Protein AF-A0A7S0ZY31-F1 (afdb_monomer_lite)

pLDDT: mean 74.23, std 18.06, range [32.84, 93.12]

Radius of gyration: 27.96 Å; chains: 1; bounding box: 76×37×72 Å

Structure (mmCIF, N/CA/C/O backbone):
data_AF-A0A7S0ZY31-F1
#
_entry.id   AF-A0A7S0ZY31-F1
#
loop_
_atom_site.group_PDB
_atom_site.id
_atom_site.type_symbol
_atom_site.label_atom_id
_atom_site.label_alt_id
_atom_site.label_comp_id
_atom_site.label_asym_id
_atom_site.label_entity_id
_atom_site.label_seq_id
_atom_site.pdbx_PDB_ins_code
_atom_site.Cartn_x
_atom_site.Cartn_y
_atom_site.Cartn_z
_atom_site.occupancy
_atom_site.B_iso_or_equiv
_atom_site.auth_seq_id
_atom_site.auth_comp_id
_atom_site.auth_asym_id
_atom_site.auth_atom_id
_atom_site.pdbx_PDB_model_num
ATOM 1 N N . MET A 1 1 ? 56.565 16.438 -8.843 1.00 42.28 1 MET A N 1
ATOM 2 C CA . MET A 1 1 ? 55.202 17.010 -8.736 1.00 42.28 1 MET A CA 1
ATOM 3 C C . MET A 1 1 ? 54.345 16.048 -7.924 1.00 42.28 1 MET A C 1
ATOM 5 O O . MET A 1 1 ? 54.234 14.890 -8.297 1.00 42.28 1 MET A O 1
ATOM 9 N N . LYS A 1 2 ? 53.868 16.472 -6.747 1.00 39.53 2 LYS A N 1
ATOM 10 C CA . LYS A 1 2 ? 53.178 15.605 -5.777 1.00 39.53 2 LYS A CA 1
ATOM 11 C C . LYS A 1 2 ? 51.719 15.404 -6.211 1.00 39.53 2 LYS A C 1
ATOM 13 O O . LYS A 1 2 ? 50.912 16.313 -6.067 1.00 39.53 2 LYS A O 1
ATOM 18 N N . SER A 1 3 ? 51.405 14.221 -6.737 1.00 39.91 3 SER A N 1
ATOM 19 C CA . SER A 1 3 ? 50.040 13.757 -7.015 1.00 39.91 3 SER A CA 1
ATOM 20 C C . SER A 1 3 ? 49.286 13.584 -5.693 1.00 39.91 3 SER A C 1
ATOM 22 O O . SER A 1 3 ? 49.418 12.561 -5.019 1.00 39.91 3 SER A O 1
ATOM 24 N N . GLN A 1 4 ? 48.534 14.606 -5.285 1.00 46.78 4 GLN A N 1
ATOM 25 C CA . GLN A 1 4 ? 47.617 14.502 -4.157 1.00 46.78 4 GLN A CA 1
ATOM 26 C C . GLN A 1 4 ? 46.425 13.616 -4.535 1.00 46.78 4 GLN A C 1
ATOM 28 O O . GLN A 1 4 ? 45.821 13.731 -5.597 1.00 46.78 4 GLN A O 1
ATOM 33 N N . ASN A 1 5 ? 46.146 12.688 -3.632 1.00 54.34 5 ASN A N 1
ATOM 34 C CA . ASN A 1 5 ? 45.289 11.525 -3.772 1.00 54.34 5 ASN A CA 1
ATOM 35 C C . ASN A 1 5 ? 43.803 11.927 -3.915 1.00 54.34 5 ASN A C 1
ATOM 37 O O . ASN A 1 5 ? 43.104 12.117 -2.917 1.00 54.34 5 ASN A O 1
ATOM 41 N N . ALA A 1 6 ? 43.311 12.065 -5.152 1.00 55.16 6 ALA A N 1
ATOM 42 C CA . ALA A 1 6 ? 41.926 12.455 -5.460 1.00 55.16 6 ALA A CA 1
ATOM 43 C C . ALA A 1 6 ? 40.870 11.494 -4.866 1.00 55.16 6 ALA A C 1
ATOM 45 O O . ALA A 1 6 ? 39.753 11.907 -4.551 1.00 55.16 6 ALA A O 1
ATOM 46 N N . ASN A 1 7 ? 41.247 10.235 -4.616 1.00 56.28 7 ASN A N 1
ATOM 47 C CA . ASN A 1 7 ? 40.384 9.234 -3.983 1.00 56.28 7 ASN A CA 1
ATOM 48 C C . ASN A 1 7 ? 40.091 9.525 -2.500 1.00 56.28 7 ASN A C 1
ATOM 50 O O . ASN A 1 7 ? 38.996 9.236 -2.017 1.00 56.28 7 ASN A O 1
ATOM 54 N N . ALA A 1 8 ? 41.017 10.164 -1.778 1.00 55.22 8 ALA A N 1
ATOM 55 C CA . ALA A 1 8 ? 40.817 10.494 -0.365 1.00 55.22 8 ALA A CA 1
ATOM 56 C C . ALA A 1 8 ? 39.790 11.628 -0.173 1.00 55.22 8 ALA A C 1
ATOM 58 O O . ALA A 1 8 ? 39.036 11.644 0.802 1.00 55.22 8 ALA A O 1
ATOM 59 N N . ALA A 1 9 ? 39.723 12.565 -1.125 1.00 57.66 9 ALA A N 1
ATOM 60 C CA . ALA A 1 9 ? 38.765 13.669 -1.099 1.00 57.66 9 ALA A CA 1
ATOM 61 C C . ALA A 1 9 ? 37.326 13.203 -1.394 1.00 57.66 9 ALA A C 1
ATOM 63 O O . ALA A 1 9 ? 36.379 13.717 -0.795 1.00 57.66 9 ALA A O 1
ATOM 64 N N . LEU A 1 10 ? 37.162 12.201 -2.265 1.00 55.44 10 LEU A N 1
ATOM 65 C CA . LEU A 1 10 ? 35.866 11.590 -2.583 1.00 55.44 10 LEU A CA 1
ATOM 66 C C . LEU A 1 10 ? 35.319 10.753 -1.422 1.00 55.44 10 LEU A C 1
ATOM 68 O O . LEU A 1 10 ? 34.150 10.904 -1.067 1.00 55.44 10 LEU A O 1
ATOM 72 N N . GLN A 1 11 ? 36.163 9.962 -0.751 1.00 57.72 11 GLN A N 1
ATOM 73 C CA . GLN A 1 11 ? 35.743 9.197 0.431 1.00 57.72 11 GLN A CA 1
ATOM 74 C C . GLN A 1 11 ? 35.251 10.098 1.572 1.00 57.72 11 GLN A C 1
ATOM 76 O O . GLN A 1 11 ? 34.274 9.773 2.246 1.00 57.72 11 GLN A O 1
ATOM 81 N N . LYS A 1 12 ? 35.858 11.277 1.750 1.00 59.75 12 LYS A N 1
ATOM 82 C CA . LYS A 1 12 ? 35.431 12.254 2.763 1.00 59.75 12 LYS A CA 1
ATOM 83 C C . LYS A 1 12 ? 34.088 12.918 2.429 1.00 59.75 12 LYS A C 1
ATOM 85 O O . LYS A 1 12 ? 33.3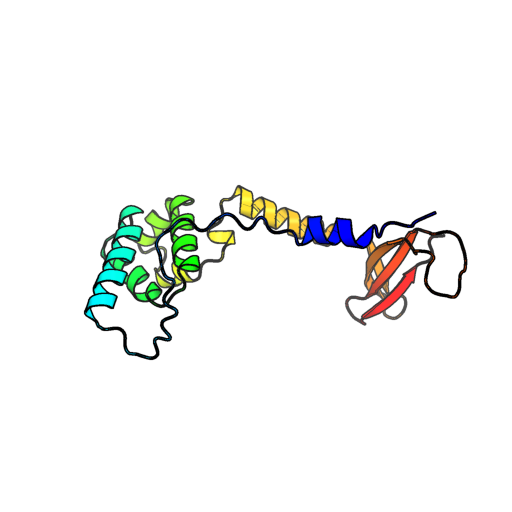92 13.336 3.345 1.00 59.75 12 LYS A O 1
ATOM 90 N N . LYS A 1 13 ? 33.705 13.000 1.150 1.00 60.69 13 LYS A N 1
ATOM 91 C CA . LYS A 1 13 ? 32.394 13.523 0.721 1.00 60.69 13 LYS A CA 1
ATOM 92 C C . LYS A 1 13 ? 31.291 12.462 0.754 1.00 60.69 13 LYS A C 1
ATOM 94 O O . LYS A 1 13 ? 30.161 12.798 1.082 1.00 60.69 13 LYS A O 1
ATOM 99 N N . LEU A 1 14 ? 31.625 11.205 0.455 1.00 56.66 14 LEU A N 1
ATOM 100 C CA . LEU A 1 14 ? 30.671 10.089 0.434 1.00 56.66 14 LEU A CA 1
ATOM 101 C C . LEU A 1 14 ? 30.408 9.498 1.830 1.00 56.66 14 LEU A C 1
ATOM 103 O O . LEU A 1 14 ? 29.286 9.100 2.120 1.00 56.66 14 LEU A O 1
ATOM 107 N N . PHE A 1 15 ? 31.415 9.483 2.713 1.00 60.78 15 PHE A N 1
ATOM 108 C CA . PHE A 1 15 ? 31.335 8.845 4.038 1.00 60.78 15 PHE A CA 1
ATOM 109 C C . PHE A 1 15 ? 31.640 9.789 5.210 1.00 60.78 15 PHE A C 1
ATOM 111 O O . PHE A 1 15 ? 31.584 9.379 6.372 1.00 60.78 15 PHE A O 1
ATOM 118 N N . GLY A 1 16 ? 31.947 11.063 4.943 1.00 47.91 16 GLY A N 1
ATOM 119 C CA . GLY A 1 16 ? 32.186 12.088 5.963 1.00 47.91 16 GLY A CA 1
ATOM 120 C C . GLY A 1 16 ? 30.896 12.547 6.626 1.00 47.91 16 GLY A C 1
ATOM 121 O O . GLY A 1 16 ? 30.447 13.677 6.453 1.00 47.91 16 GLY A O 1
ATOM 122 N N . ARG A 1 17 ? 30.292 11.652 7.402 1.00 45.69 17 ARG A N 1
ATOM 123 C CA . ARG A 1 17 ? 29.144 11.927 8.258 1.00 45.69 17 ARG A CA 1
ATOM 124 C C . ARG A 1 17 ? 29.522 13.055 9.229 1.00 45.69 17 ARG A C 1
ATOM 126 O O . ARG A 1 17 ? 30.451 12.903 10.025 1.00 45.69 17 ARG A O 1
ATOM 133 N N . LYS A 1 18 ? 28.795 14.180 9.183 1.00 47.97 18 LYS A N 1
ATOM 134 C CA . LYS A 1 18 ? 28.754 15.158 10.280 1.00 47.97 18 LYS A CA 1
ATOM 135 C C . LYS A 1 18 ? 28.344 14.396 11.543 1.00 47.97 18 LYS A C 1
ATOM 137 O O . LYS A 1 18 ? 27.183 14.027 11.695 1.00 47.97 18 LYS A O 1
ATOM 142 N N . ARG A 1 19 ? 29.299 14.135 12.436 1.00 45.03 19 ARG A N 1
ATOM 143 C CA . ARG A 1 19 ? 29.005 13.822 13.835 1.00 45.03 19 ARG A CA 1
ATOM 144 C C . ARG A 1 19 ? 28.505 15.122 14.456 1.00 45.03 19 ARG A C 1
ATOM 146 O O . ARG A 1 19 ? 29.305 15.978 14.816 1.00 45.03 19 ARG A O 1
ATOM 153 N N . GLY A 1 20 ? 27.185 15.303 14.453 1.00 36.09 20 GLY A N 1
ATOM 154 C CA . GLY A 1 20 ? 26.539 16.277 15.325 1.00 36.09 20 GLY A CA 1
ATOM 155 C C . GLY A 1 20 ? 26.897 15.943 16.771 1.00 36.09 20 GLY A C 1
ATOM 156 O O . GLY A 1 20 ? 26.979 14.766 17.128 1.00 36.09 20 GLY A O 1
ATOM 157 N N . ALA A 1 21 ? 27.200 16.977 17.548 1.00 36.22 21 ALA A N 1
ATOM 158 C CA . ALA A 1 21 ? 27.520 16.889 18.963 1.00 36.22 21 ALA A CA 1
ATOM 159 C C . ALA A 1 21 ? 26.418 16.142 19.747 1.00 36.22 21 ALA A C 1
ATOM 161 O O . ALA A 1 21 ? 25.257 16.167 19.331 1.00 36.22 21 ALA A O 1
ATOM 162 N N . PRO A 1 22 ? 26.765 15.465 20.856 1.00 37.69 22 PRO A N 1
ATOM 163 C CA . PRO A 1 22 ? 25.787 14.796 21.695 1.00 37.69 22 PRO A CA 1
ATOM 164 C C . PRO A 1 22 ? 25.000 15.857 22.463 1.00 37.69 22 PRO A C 1
ATOM 166 O O . PRO A 1 22 ? 25.545 16.503 23.354 1.00 37.69 22 PRO A O 1
ATOM 169 N N . ASP A 1 23 ? 23.726 16.029 22.121 1.00 35.78 23 ASP A N 1
ATOM 170 C CA . ASP A 1 23 ? 22.792 16.660 23.043 1.00 35.78 23 ASP A CA 1
ATOM 171 C C . ASP A 1 23 ? 22.452 15.653 24.143 1.00 35.78 23 ASP A C 1
ATOM 173 O O . ASP A 1 23 ? 22.196 14.467 23.900 1.00 35.78 23 ASP A O 1
ATOM 177 N N . ALA A 1 24 ? 22.558 16.128 25.375 1.00 47.34 24 ALA A N 1
ATOM 178 C CA . ALA A 1 24 ? 22.425 15.346 26.583 1.00 47.34 24 ALA A CA 1
ATOM 179 C C . ALA A 1 24 ? 21.009 14.762 26.725 1.00 47.34 24 ALA A C 1
ATOM 181 O O . ALA A 1 24 ? 20.010 15.450 26.544 1.00 47.34 24 ALA A O 1
ATOM 182 N N . GLY A 1 25 ? 20.935 13.495 27.145 1.00 43.31 25 GLY A N 1
ATOM 183 C CA . GLY A 1 25 ? 19.725 12.929 27.743 1.00 43.31 25 GLY A CA 1
ATOM 184 C C . GLY A 1 25 ? 18.883 12.038 26.833 1.00 43.31 25 GLY A C 1
ATOM 185 O O . GLY A 1 25 ? 17.784 12.409 26.438 1.00 43.31 25 GLY A O 1
ATOM 186 N N . LYS A 1 26 ? 19.360 10.813 26.586 1.00 40.22 26 LYS A N 1
ATOM 187 C CA . LYS A 1 26 ? 18.569 9.5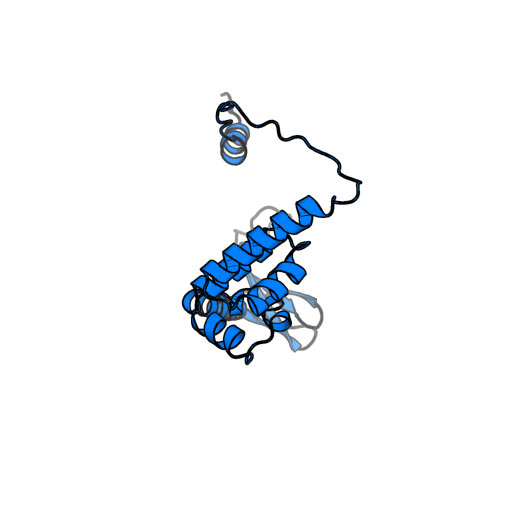67 26.676 1.00 40.22 26 LYS A CA 1
ATOM 188 C C . LYS A 1 26 ? 19.485 8.389 26.369 1.00 40.22 26 LYS A C 1
ATOM 190 O O . LYS A 1 26 ? 19.833 8.114 25.224 1.00 40.22 26 LYS A O 1
ATOM 195 N N . THR A 1 27 ? 19.907 7.707 27.424 1.00 39.81 27 THR A N 1
ATOM 196 C CA . THR A 1 27 ? 20.570 6.412 27.340 1.00 39.81 27 THR A CA 1
ATOM 197 C C . THR A 1 27 ? 19.642 5.438 26.617 1.00 39.81 27 THR A C 1
ATOM 199 O O . THR A 1 27 ? 18.599 5.041 27.132 1.00 39.81 27 THR A O 1
ATOM 202 N N . ALA A 1 28 ? 20.017 5.052 25.397 1.00 42.44 28 ALA A N 1
ATOM 203 C CA . ALA A 1 28 ? 19.459 3.883 24.739 1.00 42.44 28 ALA A CA 1
ATOM 204 C C . ALA A 1 28 ? 19.908 2.657 25.540 1.00 42.44 28 ALA A C 1
ATOM 206 O O . ALA A 1 28 ? 20.983 2.098 25.322 1.00 42.44 28 ALA A O 1
ATOM 207 N N . LYS A 1 29 ? 19.102 2.283 26.534 1.00 42.25 29 LYS A N 1
ATOM 208 C CA . LYS A 1 29 ? 19.223 1.006 27.221 1.00 42.25 29 LYS A CA 1
ATOM 209 C C . LYS A 1 29 ? 18.826 -0.052 26.194 1.00 42.25 29 LYS A C 1
ATOM 211 O O . LYS A 1 29 ? 17.648 -0.242 25.908 1.00 42.25 29 LYS A O 1
ATOM 216 N N . VAL A 1 30 ? 19.826 -0.689 25.588 1.00 44.44 30 VAL A N 1
ATOM 217 C CA . VAL A 1 30 ? 19.649 -1.969 24.899 1.00 44.44 30 VAL A CA 1
ATOM 218 C C . VAL A 1 30 ? 19.259 -2.968 25.983 1.00 44.44 30 VAL A C 1
ATOM 220 O O . VAL A 1 30 ? 20.107 -3.607 26.600 1.00 44.44 30 VAL A O 1
ATOM 223 N N . CYS A 1 31 ? 17.967 -3.036 26.286 1.00 32.84 31 CYS A N 1
ATOM 224 C CA . CYS A 1 31 ? 17.414 -4.145 27.032 1.00 32.84 31 CYS A CA 1
ATOM 225 C C . CYS A 1 31 ? 17.197 -5.264 26.018 1.00 32.84 31 CYS A C 1
ATOM 227 O O . CYS A 1 31 ? 16.260 -5.216 25.224 1.00 32.84 31 CYS A O 1
ATOM 229 N N . LYS A 1 32 ? 18.072 -6.272 26.047 1.00 42.97 32 LYS A N 1
ATOM 230 C CA . LYS A 1 32 ? 17.639 -7.624 25.698 1.00 42.97 32 LYS A CA 1
ATOM 231 C C . LYS A 1 32 ? 16.483 -7.946 26.646 1.00 42.97 32 LYS A C 1
ATOM 233 O O . LYS A 1 32 ? 16.715 -8.108 27.839 1.00 42.97 32 LYS A O 1
ATOM 238 N N . MET A 1 33 ? 15.258 -7.916 26.139 1.00 42.31 33 MET A N 1
ATOM 239 C CA . MET A 1 33 ? 14.078 -8.399 26.848 1.00 42.31 33 MET A CA 1
ATOM 240 C C . MET A 1 33 ? 13.731 -9.753 26.242 1.00 42.31 33 MET A C 1
ATOM 242 O O . MET A 1 33 ? 12.873 -9.850 25.374 1.00 42.31 33 MET A O 1
ATOM 246 N N . ASP A 1 34 ? 14.444 -10.786 26.686 1.00 59.72 34 ASP A N 1
ATOM 247 C CA . ASP A 1 34 ? 13.800 -12.080 26.871 1.00 59.72 34 ASP A CA 1
ATOM 248 C C . ASP A 1 34 ? 13.051 -11.947 28.199 1.00 59.72 34 ASP A C 1
ATOM 250 O O . ASP A 1 34 ? 13.676 -11.821 29.253 1.00 59.72 34 ASP A O 1
ATOM 254 N N . GLY A 1 35 ? 11.725 -11.848 28.165 1.00 44.47 35 GLY A N 1
ATOM 255 C CA . GLY A 1 35 ? 10.960 -11.680 29.397 1.00 44.47 35 GLY A CA 1
ATOM 256 C C . GLY A 1 35 ? 9.549 -11.187 29.152 1.00 44.47 35 GLY A C 1
ATOM 257 O O . GLY A 1 35 ? 9.348 -10.067 28.694 1.00 44.47 35 GLY A O 1
ATOM 258 N N . SER A 1 36 ? 8.595 -12.055 29.469 1.00 53.31 36 SER A N 1
ATOM 259 C CA . SER A 1 36 ? 7.153 -11.842 29.511 1.00 53.31 36 SER A CA 1
ATOM 260 C C . SER A 1 36 ? 6.756 -10.384 29.764 1.00 53.31 36 SER A C 1
ATOM 262 O O . SER A 1 36 ? 7.034 -9.831 30.829 1.00 53.31 36 SER A O 1
ATOM 264 N N . ARG A 1 37 ? 6.082 -9.772 28.782 1.00 56.31 37 ARG A N 1
ATOM 265 C CA . ARG A 1 37 ? 5.423 -8.470 28.939 1.00 56.31 37 ARG A CA 1
ATOM 266 C C . ARG A 1 37 ? 4.420 -8.579 30.097 1.00 56.31 37 ARG A C 1
ATOM 268 O O . ARG A 1 37 ? 3.521 -9.413 30.056 1.00 56.31 37 ARG A O 1
ATOM 275 N N . SER A 1 38 ? 4.592 -7.776 31.146 1.00 57.47 38 SER A N 1
ATOM 276 C CA . SER A 1 38 ? 3.605 -7.649 32.224 1.00 57.47 38 SER A CA 1
ATOM 277 C C . SER A 1 38 ? 2.297 -7.093 31.653 1.00 57.47 38 SER A C 1
ATOM 279 O O . SER A 1 38 ? 2.345 -6.095 30.935 1.00 57.47 38 SER A O 1
ATOM 281 N N . GLY A 1 39 ? 1.155 -7.713 31.972 1.00 61.72 39 GLY A N 1
ATOM 282 C CA . GLY A 1 39 ? -0.157 -7.383 31.386 1.00 61.72 39 GLY A CA 1
ATOM 283 C C . GLY A 1 39 ? -0.534 -5.899 31.460 1.00 61.72 39 GLY A C 1
ATOM 284 O O . GLY A 1 39 ? -1.020 -5.347 30.486 1.00 61.72 39 GLY A O 1
ATOM 285 N N . GLU A 1 40 ? -0.158 -5.214 32.538 1.00 62.34 40 GLU A N 1
ATOM 286 C CA . GLU A 1 40 ? -0.436 -3.783 32.736 1.00 62.34 40 GLU A CA 1
ATOM 287 C C . GLU A 1 40 ? 0.221 -2.875 31.671 1.00 62.34 40 GLU A C 1
ATOM 289 O O . GLU A 1 40 ? -0.369 -1.896 31.229 1.00 62.34 40 GLU A O 1
ATOM 294 N N . LEU A 1 41 ? 1.410 -3.238 31.168 1.00 62.94 41 LEU A N 1
ATOM 295 C CA . LEU A 1 41 ? 2.079 -2.487 30.091 1.00 62.94 41 LEU A CA 1
ATOM 296 C C . LEU A 1 41 ? 1.462 -2.760 28.714 1.00 62.94 41 LEU A C 1
ATOM 298 O O . LEU A 1 41 ? 1.566 -1.930 27.811 1.00 62.94 41 LEU A O 1
ATOM 302 N N . VAL A 1 42 ? 0.863 -3.939 28.545 1.00 72.25 42 VAL A N 1
ATOM 303 C CA . VAL A 1 42 ? 0.159 -4.323 27.319 1.00 72.25 42 VAL A CA 1
ATOM 304 C C . VAL A 1 42 ? -1.162 -3.568 27.219 1.00 72.25 42 VAL A C 1
ATOM 306 O O . VAL A 1 42 ? -1.484 -3.052 26.148 1.00 72.25 42 VAL A O 1
ATOM 309 N N . ASP A 1 43 ? -1.871 -3.434 28.338 1.00 76.56 43 ASP A N 1
ATOM 310 C CA . ASP A 1 43 ? -3.134 -2.704 28.410 1.00 76.56 43 ASP A CA 1
ATOM 311 C C . ASP A 1 43 ? -2.944 -1.205 28.106 1.00 76.56 43 ASP A C 1
ATOM 313 O O . ASP A 1 43 ? -3.709 -0.636 27.323 1.00 76.56 43 ASP A O 1
ATOM 317 N N . ASP A 1 44 ? -1.870 -0.584 28.610 1.00 83.94 44 ASP A N 1
ATOM 318 C CA . ASP A 1 44 ? -1.524 0.820 28.323 1.00 83.94 44 ASP A CA 1
ATOM 319 C C . ASP A 1 44 ? -1.131 1.062 26.851 1.00 83.94 44 ASP A C 1
ATOM 321 O O . ASP A 1 44 ? -1.517 2.070 26.241 1.00 83.94 44 ASP A O 1
ATOM 325 N N . GLU A 1 45 ? -0.358 0.149 26.250 1.00 83.94 45 GLU A N 1
ATOM 326 C CA . GLU A 1 45 ? 0.046 0.242 24.838 1.00 83.94 45 GLU A CA 1
ATOM 327 C C . GLU A 1 45 ? -1.165 0.041 23.912 1.00 83.94 45 GLU A C 1
ATOM 329 O O . GLU A 1 45 ? -1.359 0.810 22.963 1.00 83.94 45 GLU A O 1
ATOM 334 N N . MET A 1 46 ? -2.033 -0.920 24.234 1.00 86.50 46 MET A N 1
ATOM 335 C CA . MET A 1 46 ? -3.284 -1.162 23.518 1.00 86.50 46 MET A CA 1
ATOM 336 C C . MET A 1 46 ? -4.240 0.035 23.620 1.00 86.50 46 MET A C 1
ATOM 338 O O . MET A 1 46 ? -4.783 0.467 22.601 1.00 86.50 46 MET A O 1
ATOM 342 N N . ALA A 1 47 ? -4.414 0.613 24.813 1.00 87.50 47 ALA A N 1
ATOM 343 C CA . ALA A 1 47 ? -5.248 1.798 25.017 1.00 87.50 47 ALA A CA 1
ATOM 344 C C . ALA A 1 47 ? -4.723 3.006 24.223 1.00 87.50 47 ALA A C 1
ATOM 346 O O . ALA A 1 47 ? -5.497 3.741 23.605 1.00 87.50 47 ALA A O 1
ATOM 347 N N . SER A 1 48 ? -3.399 3.170 24.171 1.00 88.94 48 SER A N 1
ATOM 348 C CA . SER A 1 48 ? -2.747 4.223 23.389 1.00 88.94 48 SER A CA 1
ATOM 349 C C . SER A 1 48 ? -2.973 4.050 21.883 1.00 88.94 48 SER A C 1
ATOM 351 O O . SER A 1 48 ? -3.278 5.022 21.191 1.00 88.94 48 SER A O 1
ATOM 353 N N . LEU A 1 49 ? -2.848 2.825 21.358 1.00 90.38 49 LEU A N 1
ATOM 354 C CA . LEU A 1 49 ? -3.125 2.526 19.947 1.00 90.38 49 LEU A CA 1
ATOM 355 C C . LEU A 1 49 ? -4.597 2.753 19.599 1.00 90.38 49 LEU A C 1
ATOM 357 O O . LEU A 1 49 ? -4.896 3.391 18.587 1.00 90.38 49 LEU A O 1
ATOM 361 N N . ARG A 1 50 ? -5.503 2.319 20.475 1.00 91.81 50 ARG A N 1
ATOM 362 C CA . ARG A 1 50 ? -6.942 2.522 20.316 1.00 91.81 50 ARG A CA 1
ATOM 363 C C . ARG A 1 50 ? -7.286 4.004 20.214 1.00 91.81 50 ARG A C 1
ATOM 365 O O . ARG A 1 50 ? -7.948 4.403 19.260 1.00 91.81 50 ARG A O 1
ATOM 372 N N . ALA A 1 51 ? -6.746 4.829 21.112 1.00 91.19 51 ALA A N 1
ATOM 373 C CA . ALA A 1 51 ? -6.952 6.275 21.088 1.00 91.19 51 ALA A CA 1
ATOM 374 C C . ALA A 1 51 ? -6.475 6.923 19.773 1.00 91.19 51 ALA A C 1
ATOM 376 O O . ALA A 1 51 ? -7.096 7.867 19.284 1.00 91.19 51 ALA A O 1
ATOM 377 N N . LEU A 1 52 ? -5.399 6.412 19.158 1.00 92.56 52 LEU A N 1
ATOM 378 C CA . LEU A 1 52 ? -4.926 6.909 17.860 1.00 92.56 52 LEU A CA 1
ATOM 379 C C . LEU A 1 52 ? -5.904 6.594 16.723 1.00 92.56 52 LEU A C 1
ATOM 381 O O . LEU A 1 52 ? -6.099 7.439 15.848 1.00 92.56 52 LEU A O 1
ATOM 385 N N . PHE A 1 53 ? -6.503 5.404 16.723 1.00 92.00 53 PHE A N 1
ATOM 386 C CA . PHE A 1 53 ? -7.492 4.997 15.724 1.00 92.00 53 PHE A CA 1
ATOM 387 C C . PHE A 1 53 ? -8.846 5.687 15.933 1.00 92.00 53 PHE A C 1
ATOM 389 O O . PHE A 1 53 ? -9.455 6.149 14.967 1.00 92.00 53 PHE A O 1
ATOM 396 N N . GLU A 1 54 ? -9.271 5.870 17.182 1.00 92.81 54 GLU A N 1
ATOM 397 C CA . GLU A 1 54 ? -10.461 6.655 17.533 1.00 92.81 54 GLU A CA 1
ATOM 398 C C . GLU A 1 54 ? -10.302 8.128 17.131 1.00 92.81 54 GLU A C 1
ATOM 400 O O . GLU A 1 54 ? -11.209 8.717 16.545 1.00 92.81 54 GLU A O 1
ATOM 405 N N . ALA A 1 55 ? -9.110 8.710 17.310 1.00 91.81 55 ALA A N 1
ATOM 406 C CA . ALA A 1 55 ? -8.803 10.058 16.826 1.00 91.81 55 ALA A CA 1
ATOM 407 C C . ALA A 1 55 ? -8.866 10.187 15.288 1.00 91.81 55 ALA A C 1
ATOM 409 O O . ALA A 1 55 ? -8.898 11.302 14.762 1.00 91.81 55 ALA A O 1
ATOM 410 N N . LYS A 1 56 ? -8.878 9.067 14.550 1.00 90.56 56 LYS A N 1
ATOM 411 C CA . LYS A 1 56 ? -9.132 9.027 13.099 1.00 90.56 56 LYS A CA 1
ATOM 412 C C . LYS A 1 56 ? -10.604 8.820 12.736 1.00 90.56 56 LYS A C 1
ATOM 414 O O . LYS A 1 56 ? -10.916 8.819 11.550 1.00 90.56 56 LYS A O 1
ATOM 419 N N . GLY A 1 57 ? -11.495 8.716 13.720 1.00 89.81 57 GLY A N 1
ATOM 420 C CA . GLY A 1 57 ? -12.939 8.594 13.525 1.00 89.81 57 GLY A CA 1
ATOM 421 C C . GLY A 1 57 ? -13.453 7.156 13.470 1.00 89.81 57 GLY A C 1
ATOM 422 O O . GLY A 1 57 ? -14.583 6.946 13.032 1.00 89.81 57 GLY A O 1
ATOM 423 N N . LEU A 1 58 ? -12.651 6.169 13.882 1.00 91.44 58 LEU A N 1
ATOM 424 C CA . LEU A 1 58 ? -13.113 4.785 13.996 1.00 91.44 58 LEU A CA 1
ATOM 425 C C . LEU A 1 58 ? -13.967 4.590 15.250 1.00 91.44 58 LEU A C 1
ATOM 427 O O . LEU A 1 58 ? -13.670 5.151 16.306 1.00 91.44 58 LEU A O 1
ATOM 431 N N . VAL A 1 59 ? -15.017 3.778 15.127 1.00 93.12 59 VAL A N 1
ATOM 432 C CA . VAL A 1 59 ? -15.849 3.379 16.268 1.00 93.12 59 VAL A CA 1
ATOM 433 C C . VAL A 1 59 ? -15.007 2.570 17.255 1.00 93.12 59 VAL A C 1
ATOM 435 O O . VAL A 1 59 ? -14.149 1.780 16.866 1.00 93.12 59 VAL A O 1
ATOM 438 N N . VAL A 1 60 ? -15.288 2.772 18.540 1.00 90.81 60 VAL A N 1
ATOM 439 C CA . VAL A 1 60 ? -14.597 2.199 19.703 1.00 90.81 60 VAL A CA 1
ATOM 440 C C . VAL A 1 60 ? -14.342 0.691 19.553 1.00 90.81 60 VAL A C 1
ATOM 442 O O . VAL A 1 60 ? -13.235 0.235 19.836 1.00 90.81 60 VAL A O 1
ATOM 445 N N . ASP A 1 61 ? -15.313 -0.082 19.065 1.00 89.88 61 ASP A N 1
ATOM 446 C CA . ASP A 1 61 ? -15.183 -1.537 18.892 1.00 89.88 61 ASP A CA 1
ATOM 447 C C . ASP A 1 61 ? -14.207 -1.911 17.766 1.00 89.88 61 ASP A C 1
ATOM 449 O O . ASP A 1 61 ? -13.290 -2.707 17.970 1.00 89.88 61 ASP A O 1
ATOM 453 N N . VAL A 1 62 ? -14.331 -1.253 16.610 1.00 90.75 62 VAL A N 1
ATOM 454 C CA . VAL A 1 62 ? -13.452 -1.450 15.446 1.00 90.75 62 VAL A CA 1
ATOM 455 C C . VAL A 1 62 ? -12.016 -1.033 15.770 1.00 90.75 62 VAL A C 1
ATOM 457 O O . VAL A 1 62 ? -11.062 -1.744 15.453 1.00 90.75 62 VAL A O 1
ATOM 460 N N . ALA A 1 63 ? -11.845 0.106 16.447 1.00 91.38 63 ALA A N 1
ATOM 461 C CA . ALA A 1 63 ? -10.539 0.570 16.904 1.00 91.38 63 ALA A CA 1
ATOM 462 C C . ALA A 1 63 ? -9.904 -0.419 17.892 1.00 91.38 63 ALA A C 1
ATOM 464 O O . ALA A 1 63 ? -8.694 -0.648 17.831 1.00 91.38 63 ALA A O 1
ATOM 465 N N . GLY A 1 64 ? -10.704 -1.031 18.771 1.00 89.19 64 GLY A N 1
ATOM 466 C CA . GLY A 1 64 ? -10.253 -2.069 19.697 1.00 89.19 64 GLY A CA 1
ATOM 467 C C . GLY A 1 64 ? -9.741 -3.316 18.975 1.00 89.19 64 GLY A C 1
ATOM 468 O O . GLY A 1 64 ? -8.639 -3.776 19.266 1.00 89.19 64 GLY A O 1
ATOM 469 N N . GLU A 1 65 ? -10.489 -3.815 17.991 1.00 91.44 65 GLU A N 1
ATOM 470 C CA . GLU A 1 65 ? -10.127 -5.017 17.224 1.00 91.44 65 GLU A CA 1
ATOM 471 C C . GLU A 1 65 ? -8.837 -4.827 16.405 1.00 91.44 65 GLU A C 1
ATOM 473 O O . GLU A 1 65 ? -7.939 -5.680 16.420 1.00 91.44 65 GLU A O 1
ATOM 478 N N . ILE A 1 66 ? -8.697 -3.668 15.752 1.00 92.06 66 ILE A N 1
ATOM 479 C CA . ILE A 1 66 ? -7.472 -3.299 15.028 1.00 92.06 66 ILE A CA 1
ATOM 480 C C . ILE A 1 66 ? -6.297 -3.191 16.006 1.00 92.06 66 ILE A C 1
ATOM 482 O O . ILE A 1 66 ? -5.234 -3.756 15.758 1.00 92.06 66 ILE A O 1
ATOM 486 N N . SER A 1 67 ? -6.476 -2.506 17.138 1.00 91.50 67 SER A N 1
ATOM 487 C CA . SER A 1 67 ? -5.398 -2.291 18.115 1.00 91.50 67 SER A CA 1
ATOM 488 C C . SER A 1 67 ? -4.916 -3.596 18.745 1.00 91.50 67 SER A C 1
ATOM 490 O O . SER A 1 67 ? -3.709 -3.791 18.877 1.00 91.50 67 SER A O 1
ATOM 492 N N . ALA A 1 68 ? -5.837 -4.509 19.065 1.00 89.62 68 ALA A N 1
ATOM 493 C CA . ALA A 1 68 ? -5.506 -5.836 19.579 1.00 89.62 68 ALA A CA 1
ATOM 494 C C . ALA A 1 68 ? -4.672 -6.640 18.568 1.00 89.62 68 ALA A C 1
ATOM 496 O O . ALA A 1 68 ? -3.667 -7.246 18.931 1.00 89.62 68 ALA A O 1
ATOM 497 N N . SER A 1 69 ? -5.036 -6.577 17.285 1.00 89.75 69 SER A N 1
ATOM 498 C CA . SER A 1 69 ? -4.312 -7.262 16.206 1.00 89.75 69 SER A CA 1
ATOM 499 C C . SER A 1 69 ? -2.939 -6.640 15.910 1.00 89.75 69 SER A C 1
ATOM 501 O O . SER A 1 69 ? -2.048 -7.304 15.382 1.00 89.75 69 SER A O 1
ATOM 503 N N . MET A 1 70 ? -2.748 -5.360 16.244 1.00 89.19 70 MET A N 1
ATOM 504 C CA . MET A 1 70 ? -1.527 -4.606 15.946 1.00 89.19 70 MET A CA 1
ATOM 505 C C . MET A 1 70 ? -0.533 -4.499 17.104 1.00 89.19 70 MET A C 1
ATOM 507 O O . MET A 1 70 ? 0.537 -3.918 16.921 1.00 89.19 70 MET A O 1
ATOM 511 N N . LEU A 1 71 ? -0.843 -5.050 18.275 1.00 87.56 71 LEU A N 1
ATOM 512 C CA . LEU A 1 71 ? -0.021 -4.908 19.479 1.00 87.56 71 LEU A CA 1
ATOM 513 C C . LEU A 1 71 ? 1.428 -5.410 19.299 1.00 87.56 71 LEU A C 1
ATOM 515 O O . LEU A 1 71 ? 2.378 -4.808 19.806 1.00 87.56 71 LEU A O 1
ATOM 519 N N . ASP A 1 72 ? 1.599 -6.492 18.540 1.00 86.44 72 ASP A N 1
ATOM 520 C CA . ASP A 1 72 ? 2.908 -7.073 18.211 1.00 86.44 72 ASP A CA 1
ATOM 521 C C . ASP A 1 72 ? 3.445 -6.616 16.846 1.00 86.44 72 ASP A C 1
ATOM 523 O O . ASP A 1 72 ? 4.547 -6.991 16.440 1.00 86.44 72 ASP A O 1
ATOM 527 N N . SER A 1 73 ? 2.688 -5.780 16.130 1.00 87.44 73 SER A N 1
ATOM 528 C CA . SER A 1 73 ? 3.097 -5.259 14.827 1.00 87.44 73 SER A CA 1
ATOM 529 C C . SER A 1 73 ? 4.158 -4.163 14.971 1.00 87.44 73 SER A C 1
ATOM 531 O O . SER A 1 73 ? 4.151 -3.376 15.925 1.00 87.44 73 SER A O 1
ATOM 533 N N . PRO A 1 74 ? 5.086 -4.034 14.009 1.00 89.19 74 PRO A N 1
ATOM 534 C CA . PRO A 1 74 ? 6.079 -2.978 14.053 1.00 89.19 74 PRO A CA 1
ATOM 535 C C . PRO A 1 74 ? 5.412 -1.604 13.920 1.00 89.19 74 PRO A C 1
ATOM 537 O O . PRO A 1 74 ? 4.470 -1.391 13.159 1.00 89.19 74 PRO A O 1
ATOM 540 N N . ARG A 1 75 ? 5.975 -0.598 14.602 1.00 87.75 75 ARG A N 1
ATOM 541 C CA . ARG A 1 75 ? 5.459 0.787 14.572 1.00 87.75 75 ARG A CA 1
ATOM 542 C C . ARG A 1 75 ? 5.391 1.399 13.168 1.00 87.75 75 ARG A C 1
ATOM 544 O O . ARG A 1 75 ? 4.692 2.393 12.979 1.00 87.75 75 ARG A O 1
ATOM 551 N N . ALA A 1 76 ? 6.147 0.865 12.210 1.00 88.12 76 ALA A N 1
ATOM 552 C CA . ALA A 1 76 ? 6.068 1.275 10.813 1.00 88.12 76 ALA A CA 1
ATOM 553 C C . ALA A 1 76 ? 4.680 0.978 10.222 1.00 88.12 76 ALA A C 1
ATOM 555 O O . ALA A 1 76 ? 4.098 1.862 9.596 1.00 88.12 76 ALA A O 1
ATOM 556 N N . ASP A 1 77 ? 4.117 -0.193 10.522 1.00 88.31 77 ASP A N 1
ATOM 557 C CA . ASP A 1 77 ? 2.826 -0.642 9.996 1.00 88.31 77 ASP A CA 1
ATOM 558 C C . ASP A 1 77 ? 1.672 0.142 10.619 1.00 88.31 77 ASP A C 1
ATOM 560 O O . ASP A 1 77 ? 0.766 0.586 9.916 1.00 88.31 77 ASP A O 1
ATOM 564 N N . VAL A 1 78 ? 1.752 0.440 11.920 1.00 90.50 78 VAL A N 1
ATOM 565 C CA . VAL A 1 78 ? 0.775 1.313 12.596 1.00 90.50 78 VAL A CA 1
ATOM 566 C C . VAL A 1 78 ? 0.740 2.696 11.938 1.00 90.50 78 VAL A C 1
ATOM 568 O O . VAL A 1 78 ? -0.324 3.215 11.600 1.00 90.50 78 VAL A O 1
ATOM 571 N N . ARG A 1 79 ? 1.909 3.305 11.691 1.00 91.06 79 ARG A N 1
ATOM 572 C CA . ARG A 1 79 ? 1.992 4.620 11.026 1.00 91.06 79 ARG A CA 1
ATOM 573 C C . ARG A 1 79 ? 1.487 4.569 9.587 1.00 91.06 79 ARG A C 1
ATOM 575 O O . ARG A 1 79 ? 0.852 5.525 9.144 1.00 91.06 79 ARG A O 1
ATOM 582 N N . ARG A 1 80 ? 1.776 3.482 8.870 1.00 91.38 80 ARG A N 1
ATOM 583 C CA . ARG A 1 80 ? 1.328 3.233 7.496 1.00 91.38 80 ARG A CA 1
ATOM 584 C C . ARG A 1 80 ? -0.199 3.242 7.412 1.00 91.38 80 ARG A C 1
ATOM 586 O O . ARG A 1 80 ? -0.746 4.008 6.619 1.00 91.38 80 ARG A O 1
ATOM 593 N N . LEU A 1 81 ? -0.871 2.493 8.287 1.00 91.62 81 LEU A N 1
ATOM 594 C CA . LEU A 1 81 ? -2.335 2.428 8.346 1.00 91.62 81 LEU A CA 1
ATOM 595 C C . LEU A 1 81 ? -2.965 3.755 8.790 1.00 91.62 81 LEU A C 1
ATOM 597 O O . LEU A 1 81 ? -3.883 4.242 8.132 1.00 91.62 81 LEU A O 1
ATOM 601 N N . LEU A 1 82 ? -2.429 4.407 9.830 1.00 92.31 82 LEU A N 1
ATOM 602 C CA . LEU A 1 82 ? -2.910 5.728 10.269 1.00 92.31 82 LEU A CA 1
ATOM 603 C C . LEU A 1 82 ? -2.776 6.795 9.171 1.00 92.31 82 LEU A C 1
ATOM 605 O O . LEU A 1 82 ? -3.635 7.671 9.042 1.00 92.31 82 LEU A O 1
ATOM 609 N N . ALA A 1 83 ? -1.708 6.732 8.372 1.00 90.50 83 ALA A N 1
ATOM 610 C CA . ALA A 1 83 ? -1.530 7.608 7.221 1.00 90.50 83 ALA A CA 1
ATOM 611 C C . ALA A 1 83 ? -2.512 7.273 6.086 1.00 90.50 83 ALA A C 1
ATOM 613 O O . ALA A 1 83 ? -2.979 8.189 5.412 1.00 90.50 83 ALA A O 1
ATOM 614 N N . GLY A 1 84 ? -2.847 5.994 5.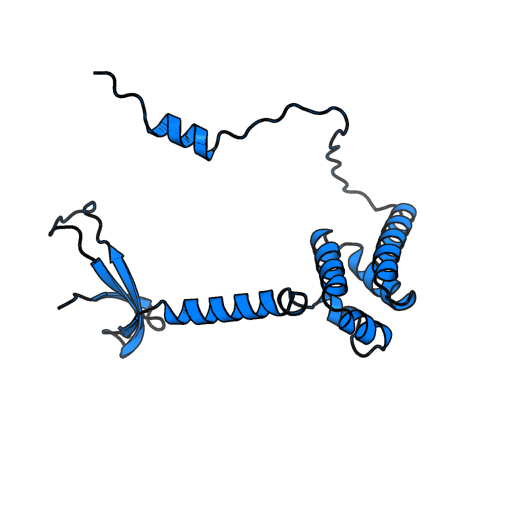891 1.00 89.56 84 GLY A N 1
ATOM 615 C CA . GLY A 1 84 ? -3.900 5.553 4.973 1.00 89.56 84 GLY A CA 1
ATOM 616 C C . GLY A 1 84 ? -5.271 6.125 5.341 1.00 89.56 84 GLY A C 1
ATOM 617 O O . GLY A 1 84 ? -5.903 6.763 4.501 1.00 89.56 84 GLY A O 1
ATOM 618 N N . LEU A 1 85 ? -5.674 6.013 6.612 1.00 91.00 85 LEU A N 1
ATOM 619 C CA . LEU A 1 85 ? -6.935 6.586 7.116 1.00 91.00 85 LEU A CA 1
ATOM 620 C C . LEU A 1 85 ? -6.988 8.112 6.966 1.00 91.00 85 LEU A C 1
ATOM 622 O O . LEU A 1 85 ? -8.028 8.672 6.642 1.00 91.00 85 LEU A O 1
ATOM 626 N N . ALA A 1 86 ? -5.858 8.798 7.159 1.00 88.56 86 ALA A N 1
ATOM 627 C CA . ALA A 1 86 ? -5.785 10.245 6.960 1.00 88.56 86 ALA A CA 1
ATOM 628 C C . ALA A 1 86 ? -5.927 10.662 5.483 1.00 88.56 86 ALA A C 1
ATOM 630 O O . ALA A 1 86 ? -6.350 11.782 5.206 1.00 88.56 86 ALA A O 1
ATOM 631 N N . ARG A 1 87 ? -5.546 9.791 4.540 1.00 88.06 87 ARG A N 1
ATOM 632 C CA . ARG A 1 87 ? -5.626 10.052 3.094 1.00 88.06 87 ARG A CA 1
ATOM 633 C C . ARG A 1 87 ? -6.990 9.713 2.503 1.00 88.06 87 ARG A C 1
ATOM 635 O O . ARG A 1 87 ? -7.403 10.387 1.563 1.00 88.06 87 ARG A O 1
ATOM 642 N N . HIS A 1 88 ? -7.672 8.710 3.053 1.00 88.00 88 HIS A N 1
ATOM 643 C CA . HIS A 1 88 ? -8.927 8.182 2.517 1.00 88.00 88 HIS A CA 1
ATOM 644 C C . HIS A 1 88 ? -10.019 8.144 3.593 1.00 88.00 88 HIS A C 1
ATOM 646 O O . HIS A 1 88 ? -10.195 7.120 4.255 1.00 88.00 88 HIS A O 1
ATOM 652 N N . PRO A 1 89 ? -10.804 9.227 3.749 1.00 88.31 89 PRO A N 1
ATOM 653 C CA . PRO A 1 89 ? -11.920 9.262 4.699 1.00 88.31 89 PRO A CA 1
ATOM 654 C C . PRO A 1 89 ? -13.007 8.210 4.422 1.00 88.31 89 PRO A C 1
ATOM 656 O O . PRO A 1 89 ? -13.739 7.821 5.331 1.00 88.31 89 PRO A O 1
ATOM 659 N N . SER A 1 90 ? -13.105 7.719 3.181 1.00 89.88 90 SER A N 1
ATOM 660 C CA . SER A 1 90 ? -14.012 6.625 2.819 1.00 89.88 90 SER A CA 1
ATOM 661 C C . SER A 1 90 ? -13.678 5.329 3.556 1.00 89.88 90 SER A C 1
ATOM 663 O O . SER A 1 90 ? -14.596 4.654 3.994 1.00 89.88 90 SER A O 1
ATOM 665 N N . LEU A 1 91 ? -12.395 5.032 3.808 1.00 89.62 91 LEU A N 1
ATOM 666 C CA . LEU A 1 91 ? -11.997 3.822 4.541 1.00 89.62 91 LEU A CA 1
ATOM 667 C C . LEU A 1 91 ? -12.531 3.818 5.975 1.00 89.62 91 LEU A C 1
ATOM 669 O O . LEU A 1 91 ? -12.934 2.776 6.475 1.00 89.62 91 LEU A O 1
ATOM 673 N N . VAL A 1 92 ? -12.567 4.984 6.627 1.00 91.81 92 VAL A N 1
ATOM 674 C CA . VAL A 1 92 ? -13.167 5.127 7.963 1.00 91.81 92 VAL A CA 1
ATOM 675 C C . VAL A 1 92 ? -14.668 4.843 7.899 1.00 91.81 92 VAL A C 1
ATOM 677 O O . VAL A 1 92 ? -15.201 4.148 8.759 1.00 91.81 92 VAL A O 1
ATOM 680 N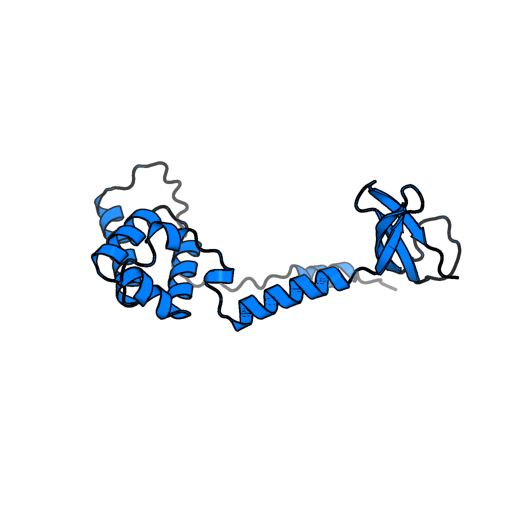 N . SER A 1 93 ? -15.341 5.343 6.860 1.00 91.56 93 SER A N 1
ATOM 681 C CA . SER A 1 93 ? -16.773 5.102 6.654 1.00 91.56 93 SER A CA 1
ATOM 682 C C . SER A 1 93 ? -17.062 3.620 6.395 1.00 91.56 93 SER A C 1
ATOM 684 O O . SER A 1 93 ? -17.969 3.068 7.009 1.00 91.56 93 SER A O 1
ATOM 686 N N . ASP A 1 94 ? -16.257 2.960 5.560 1.00 91.62 94 ASP A N 1
ATOM 687 C CA . ASP A 1 94 ? -16.417 1.546 5.204 1.00 91.62 94 ASP A CA 1
ATOM 688 C C . ASP A 1 94 ? -16.123 0.608 6.384 1.00 91.62 94 ASP A C 1
ATOM 690 O O . ASP A 1 94 ? -16.827 -0.386 6.564 1.00 91.62 94 ASP A O 1
ATOM 694 N N . LEU A 1 95 ? -15.121 0.940 7.208 1.00 92.06 95 LEU A N 1
ATOM 695 C CA . LEU A 1 95 ? -14.801 0.220 8.446 1.00 92.06 95 LEU A CA 1
ATOM 696 C C . LEU A 1 95 ? -15.919 0.360 9.482 1.00 92.06 95 LEU A C 1
ATOM 698 O O . LEU A 1 95 ? -16.344 -0.627 10.074 1.00 92.06 95 LEU A O 1
ATOM 702 N N . ASN A 1 96 ? -16.432 1.576 9.677 1.00 92.19 96 ASN A N 1
ATOM 703 C CA . ASN A 1 96 ? -17.516 1.824 10.628 1.00 92.19 96 ASN A CA 1
ATOM 704 C C . ASN A 1 96 ? -18.852 1.219 10.167 1.00 92.19 96 ASN A C 1
ATOM 706 O O . ASN A 1 96 ? -19.656 0.811 11.000 1.00 92.19 96 ASN A O 1
ATOM 710 N N . ALA A 1 97 ? -19.094 1.158 8.856 1.00 90.69 97 ALA A N 1
ATOM 711 C CA . ALA A 1 97 ? -20.271 0.512 8.279 1.00 90.69 97 ALA A CA 1
ATOM 712 C C . ALA A 1 97 ? -20.169 -1.026 8.262 1.00 90.69 97 ALA A C 1
ATOM 714 O O . ALA A 1 97 ? -21.160 -1.695 7.977 1.00 90.69 97 ALA A O 1
ATOM 715 N N . GLY A 1 98 ? -18.986 -1.590 8.535 1.00 87.56 98 GLY A N 1
ATOM 716 C CA . GLY A 1 98 ? -18.726 -3.029 8.450 1.00 87.56 98 GLY A CA 1
ATOM 717 C C . GLY A 1 98 ? -18.628 -3.567 7.018 1.00 87.56 98 GLY A C 1
ATOM 718 O O . GLY A 1 98 ? -18.534 -4.777 6.825 1.00 87.56 98 GLY A O 1
ATOM 719 N N . THR A 1 99 ? -18.627 -2.691 6.008 1.00 91.38 99 THR A N 1
ATOM 720 C CA . THR A 1 99 ? -18.400 -3.061 4.602 1.00 91.38 99 THR A CA 1
ATOM 721 C C . THR A 1 99 ? -16.968 -3.554 4.398 1.00 91.38 99 THR A C 1
ATOM 723 O O . THR A 1 99 ? -16.729 -4.479 3.621 1.00 91.38 99 THR A O 1
ATOM 726 N N . LEU A 1 100 ? -16.013 -2.948 5.112 1.00 89.25 100 LEU A N 1
ATOM 727 C CA . LEU A 1 100 ? -14.627 -3.391 5.173 1.00 89.25 100 LEU A CA 1
ATOM 728 C C . LEU A 1 100 ? -14.358 -4.017 6.543 1.00 89.25 100 LEU A C 1
ATOM 730 O O . LEU A 1 100 ? -14.540 -3.376 7.572 1.00 89.25 100 LEU A O 1
ATOM 734 N N . LEU A 1 101 ? -13.895 -5.266 6.550 1.00 91.88 101 LEU A N 1
ATOM 735 C CA . LEU A 1 101 ? -13.510 -5.950 7.781 1.00 91.88 101 LEU A CA 1
ATOM 736 C C . LEU A 1 101 ? -12.168 -5.413 8.313 1.00 91.88 101 LEU A C 1
ATOM 738 O O . LEU A 1 101 ? -11.258 -5.158 7.514 1.00 91.88 101 LEU A O 1
ATOM 742 N N . PRO A 1 102 ? -11.989 -5.323 9.644 1.00 90.50 102 PRO A N 1
ATOM 743 C CA . PRO A 1 102 ? -10.720 -4.929 10.258 1.00 90.50 102 PRO A CA 1
ATOM 744 C C . PRO A 1 102 ? -9.535 -5.786 9.806 1.00 90.50 102 PRO A C 1
ATOM 746 O O . PRO A 1 102 ? -8.475 -5.254 9.487 1.00 90.50 102 PRO A O 1
ATOM 749 N N . SER A 1 103 ? -9.728 -7.100 9.679 1.00 91.00 103 SER A N 1
ATOM 750 C CA . SER A 1 103 ? -8.711 -8.027 9.171 1.00 91.00 103 SER A CA 1
ATOM 751 C C . SER A 1 103 ? -8.295 -7.715 7.730 1.00 91.00 103 SER A C 1
ATOM 753 O O . SER A 1 103 ? -7.102 -7.649 7.434 1.00 91.00 103 SER A O 1
ATOM 755 N N . SER A 1 104 ? -9.258 -7.442 6.847 1.00 90.19 104 SER A N 1
ATOM 756 C CA . SER A 1 104 ? -8.991 -7.052 5.458 1.00 90.19 104 SER A CA 1
ATOM 757 C C . SER A 1 104 ? -8.244 -5.721 5.373 1.00 90.19 104 SER A C 1
ATOM 759 O O . SER A 1 104 ? -7.331 -5.576 4.559 1.00 90.19 104 SER A O 1
ATOM 761 N N . PHE A 1 105 ? -8.578 -4.760 6.239 1.00 91.06 105 PHE A N 1
ATOM 762 C CA . PHE A 1 105 ? -7.887 -3.471 6.312 1.00 91.06 105 PHE A CA 1
ATOM 763 C C . PHE A 1 105 ? -6.403 -3.615 6.678 1.00 91.06 105 PHE A C 1
ATOM 765 O O . PHE A 1 105 ? -5.558 -2.953 6.073 1.00 91.06 105 PHE A O 1
ATOM 772 N N . LEU A 1 106 ? -6.065 -4.516 7.606 1.00 90.81 106 LEU A N 1
ATOM 773 C CA . LEU A 1 106 ? -4.673 -4.781 7.989 1.00 90.81 106 LEU A CA 1
ATOM 774 C C . LEU A 1 106 ? -3.833 -5.314 6.817 1.00 90.81 106 LEU A C 1
ATOM 776 O O . LEU A 1 106 ? -2.644 -5.004 6.723 1.00 90.81 106 LEU A O 1
ATOM 780 N N . THR A 1 107 ? -4.457 -6.069 5.908 1.00 89.88 107 THR A N 1
ATOM 781 C CA . THR A 1 107 ? -3.800 -6.671 4.735 1.00 89.88 107 THR A CA 1
ATOM 782 C C . THR A 1 107 ? -3.708 -5.759 3.513 1.00 89.88 107 THR A C 1
ATOM 784 O O . THR A 1 107 ? -3.162 -6.175 2.497 1.00 89.88 107 THR A O 1
ATOM 787 N N . LEU A 1 108 ? -4.226 -4.526 3.575 1.00 88.38 108 LEU A N 1
ATOM 788 C CA . LEU A 1 108 ? -4.190 -3.621 2.426 1.00 88.38 108 LEU A CA 1
ATOM 789 C C . LEU A 1 108 ? -2.757 -3.263 2.024 1.00 88.38 108 LEU A C 1
ATOM 791 O O . LEU A 1 108 ? -1.936 -2.859 2.858 1.00 88.38 108 LEU A O 1
ATOM 795 N N . ASP A 1 109 ? -2.503 -3.334 0.720 1.00 85.94 109 ASP A N 1
ATOM 796 C CA . ASP A 1 109 ? -1.234 -2.953 0.112 1.00 85.94 109 ASP A CA 1
ATOM 797 C C . ASP A 1 109 ? -0.983 -1.443 0.190 1.00 85.94 109 ASP A C 1
ATOM 799 O O . ASP A 1 109 ? -1.895 -0.618 0.305 1.00 85.94 109 ASP A O 1
ATOM 803 N N . ASP A 1 110 ? 0.287 -1.059 0.077 1.00 81.50 110 ASP A N 1
ATOM 804 C CA . ASP A 1 110 ? 0.697 0.346 0.125 1.00 81.50 110 ASP A CA 1
ATOM 805 C C . ASP A 1 110 ? 0.063 1.195 -0.972 1.00 81.50 110 ASP A C 1
ATOM 807 O O . ASP A 1 110 ? -0.191 2.375 -0.743 1.00 81.50 110 ASP A O 1
ATOM 811 N N . ASP A 1 111 ? -0.213 0.612 -2.138 1.00 77.31 111 ASP A N 1
ATOM 812 C CA . ASP A 1 111 ? -0.864 1.320 -3.239 1.00 77.31 111 ASP A CA 1
ATOM 813 C C . ASP A 1 111 ? -2.349 1.578 -2.954 1.00 77.31 111 ASP A C 1
ATOM 815 O O . ASP A 1 111 ? -2.855 2.645 -3.300 1.00 77.31 111 ASP A O 1
ATOM 819 N N . ALA A 1 112 ? -3.025 0.677 -2.231 1.00 80.19 112 ALA A N 1
ATOM 820 C CA . ALA A 1 112 ? -4.403 0.883 -1.781 1.00 80.19 112 ALA A CA 1
ATOM 821 C C . ALA A 1 112 ? -4.501 1.979 -0.701 1.00 80.19 112 ALA A C 1
ATOM 823 O O . ALA A 1 112 ? -5.499 2.694 -0.614 1.00 80.19 112 ALA A O 1
ATOM 824 N N . LEU A 1 113 ? -3.447 2.156 0.103 1.00 84.25 113 LEU A N 1
ATOM 825 C CA . LEU A 1 113 ? -3.357 3.195 1.140 1.00 84.25 113 LEU A CA 1
ATOM 826 C C . LEU A 1 113 ? -2.677 4.489 0.662 1.00 84.25 113 LEU A C 1
ATOM 828 O O . LEU A 1 113 ? -2.637 5.488 1.400 1.00 84.25 113 LEU A O 1
ATOM 832 N N . ALA A 1 114 ? -2.093 4.483 -0.536 1.00 79.88 114 ALA A N 1
ATOM 833 C CA . ALA A 1 114 ? -1.448 5.637 -1.139 1.00 79.88 114 ALA A CA 1
ATOM 834 C C . ALA A 1 114 ? -2.492 6.630 -1.652 1.00 79.88 114 ALA A C 1
ATOM 836 O O . ALA A 1 114 ? -3.633 6.282 -1.946 1.00 79.88 114 ALA A O 1
ATOM 837 N N . SER A 1 115 ? -2.105 7.900 -1.783 1.00 77.62 115 SER A N 1
ATOM 838 C CA . SER A 1 115 ? -2.958 8.845 -2.501 1.00 77.62 115 SER A CA 1
ATOM 839 C C . SER A 1 115 ? -3.054 8.431 -3.968 1.00 77.62 115 SER A C 1
ATOM 841 O O . SER A 1 115 ? -2.093 7.909 -4.536 1.00 77.62 115 SER A O 1
ATOM 843 N N . ARG A 1 116 ? -4.190 8.732 -4.605 1.00 77.12 116 ARG A N 1
ATOM 844 C CA . ARG A 1 116 ? -4.428 8.401 -6.016 1.00 77.12 116 ARG A CA 1
ATOM 845 C C . ARG A 1 116 ? -3.294 8.873 -6.931 1.00 77.12 116 ARG A C 1
ATOM 847 O O . ARG A 1 116 ? -2.808 8.112 -7.748 1.00 77.12 116 ARG A O 1
ATOM 854 N N . ALA A 1 117 ? -2.781 10.083 -6.703 1.00 75.88 117 ALA A N 1
ATOM 855 C CA . ALA A 1 117 ? -1.651 10.620 -7.459 1.00 75.88 117 ALA A CA 1
ATOM 856 C C . ALA A 1 117 ? -0.365 9.777 -7.335 1.00 75.88 117 ALA A C 1
ATOM 858 O O . ALA A 1 117 ? 0.395 9.678 -8.294 1.00 75.88 117 ALA A O 1
ATOM 859 N N . VAL A 1 118 ? -0.101 9.177 -6.168 1.00 79.69 118 VAL A N 1
ATOM 860 C CA . VAL A 1 118 ? 1.079 8.324 -5.950 1.00 79.69 118 VAL A CA 1
ATOM 861 C C . VAL A 1 118 ? 0.877 6.948 -6.574 1.00 79.69 118 VAL A C 1
ATOM 863 O O . VAL A 1 118 ? 1.807 6.450 -7.209 1.00 79.69 118 VAL A O 1
ATOM 866 N N . ALA A 1 119 ? -0.315 6.365 -6.435 1.00 76.19 119 ALA A N 1
ATOM 867 C CA . ALA A 1 119 ? -0.665 5.103 -7.083 1.00 76.19 119 ALA A CA 1
ATOM 868 C C . ALA A 1 119 ? -0.565 5.230 -8.615 1.00 76.19 119 ALA A C 1
ATOM 870 O O . ALA A 1 119 ? 0.171 4.476 -9.250 1.00 76.19 119 ALA A O 1
ATOM 871 N N . ASP A 1 120 ? -1.175 6.272 -9.190 1.00 76.94 120 ASP A N 1
ATOM 872 C CA . ASP A 1 120 ? -1.126 6.555 -10.628 1.00 76.94 120 ASP A CA 1
ATOM 873 C C . ASP A 1 120 ? 0.319 6.795 -11.107 1.00 76.94 120 ASP A C 1
ATOM 875 O O . ASP A 1 120 ? 0.725 6.314 -12.166 1.00 76.94 120 ASP A O 1
ATOM 879 N N . ALA A 1 121 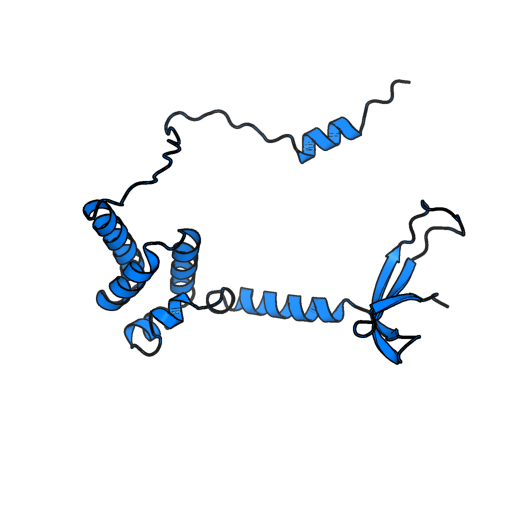? 1.138 7.511 -10.326 1.00 74.81 121 ALA A N 1
ATOM 880 C CA . ALA A 1 121 ? 2.542 7.745 -10.664 1.00 74.81 121 ALA A CA 1
ATOM 881 C C . ALA A 1 121 ? 3.391 6.463 -10.615 1.00 74.81 121 ALA A C 1
ATOM 883 O O . ALA A 1 121 ? 4.308 6.311 -11.424 1.00 74.81 121 ALA A O 1
ATOM 884 N N . ARG A 1 122 ? 3.116 5.544 -9.681 1.00 77.31 122 ARG A N 1
ATOM 885 C CA . ARG A 1 122 ? 3.780 4.231 -9.622 1.00 77.31 122 ARG A CA 1
ATOM 886 C C . ARG A 1 122 ? 3.367 3.357 -10.799 1.00 77.31 122 ARG A C 1
ATOM 888 O O . ARG A 1 122 ? 4.241 2.806 -11.459 1.00 77.31 122 ARG A O 1
ATOM 895 N N . GLN A 1 123 ? 2.075 3.317 -11.114 1.00 75.88 123 GLN A N 1
ATOM 896 C CA . GLN A 1 123 ? 1.558 2.566 -12.254 1.00 75.88 123 GLN A CA 1
ATOM 897 C C . GLN A 1 123 ? 2.183 3.036 -13.573 1.00 75.88 123 GLN A C 1
ATOM 899 O O . GLN A 1 123 ? 2.645 2.208 -14.356 1.00 75.88 123 GLN A O 1
ATOM 904 N N . ARG A 1 124 ? 2.281 4.355 -13.788 1.00 72.00 124 ARG A N 1
ATOM 905 C CA . ARG A 1 124 ? 2.963 4.919 -14.966 1.00 72.00 124 ARG A CA 1
ATOM 906 C C . ARG A 1 124 ? 4.438 4.530 -15.018 1.00 72.00 124 ARG A C 1
ATOM 908 O O . ARG A 1 124 ? 4.898 4.072 -16.049 1.00 72.00 124 ARG A O 1
ATOM 915 N N . LYS A 1 125 ? 5.162 4.599 -13.896 1.00 70.31 125 LYS A N 1
ATOM 916 C CA . LYS A 1 125 ? 6.569 4.160 -13.844 1.00 70.31 125 LYS A CA 1
ATOM 917 C C . LYS A 1 125 ? 6.756 2.681 -14.176 1.00 70.31 125 LYS A C 1
ATOM 919 O O . LYS A 1 125 ? 7.769 2.332 -14.772 1.00 70.31 125 LYS A O 1
ATOM 924 N N . CYS A 1 126 ? 5.825 1.819 -13.775 1.00 67.00 126 CYS A N 1
ATOM 925 C CA . CYS A 1 126 ? 5.864 0.407 -14.149 1.00 67.00 126 CYS A CA 1
ATOM 926 C C . CYS A 1 126 ? 5.649 0.220 -15.658 1.00 67.00 126 CYS A C 1
ATOM 928 O O . CYS A 1 126 ? 6.361 -0.570 -16.267 1.00 67.00 126 CYS A O 1
ATOM 930 N N . GLN A 1 127 ? 4.732 0.982 -16.263 1.00 62.81 127 GLN A N 1
ATOM 931 C CA . GLN A 1 127 ? 4.504 0.967 -17.714 1.00 62.81 127 GLN A CA 1
ATOM 932 C C . GLN A 1 127 ? 5.721 1.501 -18.487 1.00 62.81 127 GLN A C 1
ATOM 934 O O . GLN A 1 127 ? 6.204 0.837 -19.401 1.00 62.81 127 GLN A O 1
ATOM 939 N N . ASP A 1 128 ? 6.287 2.630 -18.055 1.00 59.00 128 ASP A N 1
ATOM 940 C CA . ASP A 1 128 ? 7.468 3.238 -18.679 1.00 59.00 128 ASP A CA 1
ATOM 941 C C . ASP A 1 128 ? 8.710 2.326 -18.580 1.00 59.00 128 ASP A C 1
ATOM 943 O O . ASP A 1 128 ? 9.562 2.309 -19.470 1.00 59.00 128 ASP A O 1
ATOM 947 N N . ALA A 1 129 ? 8.832 1.541 -17.501 1.00 59.31 129 ALA A N 1
ATOM 948 C CA . ALA A 1 129 ? 9.926 0.586 -17.334 1.00 59.31 129 ALA A CA 1
ATOM 949 C C . ALA A 1 129 ? 9.851 -0.568 -18.348 1.00 59.31 129 ALA A C 1
ATOM 951 O O . ALA A 1 129 ? 10.892 -0.975 -18.868 1.00 59.31 129 ALA A O 1
ATOM 952 N N . ASP A 1 130 ? 8.653 -1.056 -18.673 1.00 56.47 130 ASP A N 1
ATOM 953 C CA . ASP A 1 130 ? 8.468 -2.097 -19.691 1.00 56.47 130 ASP A CA 1
ATOM 954 C C . ASP A 1 130 ? 8.683 -1.574 -21.123 1.00 56.47 130 ASP A C 1
ATOM 956 O O . ASP A 1 130 ? 9.130 -2.329 -21.991 1.00 56.47 130 ASP A O 1
ATOM 960 N N . GLU A 1 131 ? 8.449 -0.282 -21.372 1.00 56.12 131 GLU A N 1
ATOM 961 C CA . GLU A 1 131 ? 8.736 0.369 -22.663 1.00 56.12 131 GLU A CA 1
ATOM 962 C C . GLU A 1 131 ? 10.213 0.757 -22.849 1.00 56.12 131 GLU A C 1
ATOM 964 O O . GLU A 1 131 ? 10.650 1.015 -23.970 1.00 56.12 131 GLU A O 1
ATOM 969 N N . SER A 1 132 ? 11.016 0.758 -21.780 1.00 60.66 132 SER A N 1
ATOM 970 C CA . SER A 1 132 ? 12.433 1.154 -21.844 1.00 60.66 132 SER A CA 1
ATOM 971 C C . SER A 1 132 ? 13.359 0.132 -22.523 1.00 60.66 132 SER A C 1
ATOM 973 O O . SER A 1 132 ? 14.526 0.431 -22.789 1.00 60.66 132 SER A O 1
ATOM 975 N N . PHE A 1 133 ? 12.857 -1.070 -22.821 1.00 67.44 133 PHE A N 1
ATOM 976 C CA . PHE A 1 133 ? 13.614 -2.120 -23.498 1.00 67.44 133 PHE A CA 1
ATOM 977 C C . PHE A 1 133 ? 13.305 -2.141 -24.995 1.00 67.44 133 PHE A C 1
ATOM 979 O O . PHE A 1 133 ? 12.148 -2.179 -25.414 1.00 67.44 133 PHE A O 1
ATOM 986 N N . ILE A 1 134 ? 14.351 -2.209 -25.819 1.00 80.25 134 ILE A N 1
ATOM 987 C CA . ILE A 1 134 ? 14.199 -2.399 -27.264 1.00 80.25 134 ILE A CA 1
ATOM 988 C C . ILE A 1 134 ? 13.722 -3.835 -27.491 1.00 80.25 134 ILE A C 1
ATOM 990 O O . ILE A 1 134 ? 14.412 -4.780 -27.117 1.00 80.25 134 ILE A O 1
ATOM 994 N N . ARG A 1 135 ? 12.540 -4.034 -28.076 1.00 83.75 135 ARG A N 1
ATOM 995 C CA . ARG A 1 135 ? 12.061 -5.387 -28.399 1.00 83.75 135 ARG A CA 1
ATOM 996 C C . ARG A 1 135 ? 12.893 -5.961 -29.542 1.00 83.75 135 ARG A C 1
ATOM 998 O O . ARG A 1 135 ? 13.041 -5.317 -30.576 1.00 83.75 135 ARG A O 1
ATOM 1005 N N . MET A 1 136 ? 13.427 -7.160 -29.345 1.00 85.00 136 MET A N 1
ATOM 1006 C CA . MET A 1 136 ? 14.215 -7.884 -30.343 1.00 85.00 136 MET A CA 1
ATOM 1007 C C . MET A 1 136 ? 13.763 -9.338 -30.425 1.00 85.00 136 MET A C 1
ATOM 1009 O O . MET A 1 136 ? 13.088 -9.832 -29.525 1.00 85.00 136 MET A O 1
ATOM 1013 N N . GLU A 1 137 ? 14.164 -10.031 -31.480 1.00 88.69 137 GLU A N 1
ATOM 1014 C CA . GLU A 1 137 ? 13.940 -11.466 -31.638 1.00 88.69 137 GLU A CA 1
ATOM 1015 C C . GLU A 1 137 ? 15.219 -12.232 -31.286 1.00 88.69 137 GLU A C 1
ATOM 1017 O O . GLU A 1 137 ? 16.328 -11.799 -31.616 1.00 88.69 137 GLU A O 1
ATOM 1022 N N . CYS A 1 138 ? 15.086 -13.346 -30.567 1.00 89.25 138 CYS A N 1
ATOM 1023 C CA . CYS A 1 138 ? 16.227 -14.175 -30.215 1.00 89.25 138 CYS A CA 1
ATOM 1024 C C . CYS A 1 138 ? 16.737 -14.966 -31.428 1.00 89.25 138 CYS A C 1
ATOM 1026 O O . CYS A 1 138 ? 15.962 -15.727 -32.005 1.00 89.25 138 CYS A O 1
ATOM 1028 N N . PRO A 1 139 ? 18.037 -14.884 -31.768 1.00 87.81 139 PRO A N 1
ATOM 1029 C CA . PRO A 1 139 ? 18.586 -15.608 -32.912 1.00 87.81 139 PRO A CA 1
ATOM 1030 C C . PRO A 1 139 ? 18.618 -17.131 -32.714 1.00 87.81 139 PRO A C 1
ATOM 1032 O O . PRO A 1 139 ? 18.668 -17.860 -33.699 1.00 87.81 139 PRO A O 1
ATOM 1035 N N . GLU A 1 140 ? 18.596 -17.627 -31.471 1.00 89.12 140 GLU A N 1
ATOM 1036 C CA . GLU A 1 140 ? 18.624 -19.072 -31.200 1.00 89.12 140 GLU A CA 1
ATOM 1037 C C . GLU A 1 140 ? 17.235 -19.714 -31.197 1.00 89.12 140 GLU A C 1
ATOM 1039 O O . GLU A 1 140 ? 17.073 -20.814 -31.718 1.00 89.12 140 GLU A O 1
ATOM 1044 N N . CYS A 1 141 ? 16.235 -19.061 -30.597 1.00 88.44 141 CYS A N 1
ATOM 1045 C CA . CYS A 1 141 ? 14.923 -19.674 -30.366 1.00 88.44 141 CYS A CA 1
ATOM 1046 C C . CYS A 1 141 ? 13.738 -18.928 -30.998 1.00 88.44 141 CYS A C 1
ATOM 1048 O O . CYS A 1 141 ? 12.610 -19.393 -30.861 1.00 88.44 141 CYS A O 1
ATOM 1050 N N . GLY A 1 142 ? 13.956 -17.780 -31.650 1.00 85.81 142 GLY A N 1
ATOM 1051 C CA . GLY A 1 142 ? 12.891 -16.969 -32.264 1.00 85.81 142 GLY A CA 1
ATOM 1052 C C . GLY A 1 142 ? 11.944 -16.286 -31.267 1.00 85.81 142 GLY A C 1
ATOM 1053 O O . GLY A 1 142 ? 10.971 -15.652 -31.658 1.00 85.81 142 GLY A O 1
ATOM 1054 N N . ALA A 1 143 ? 12.193 -16.417 -29.961 1.0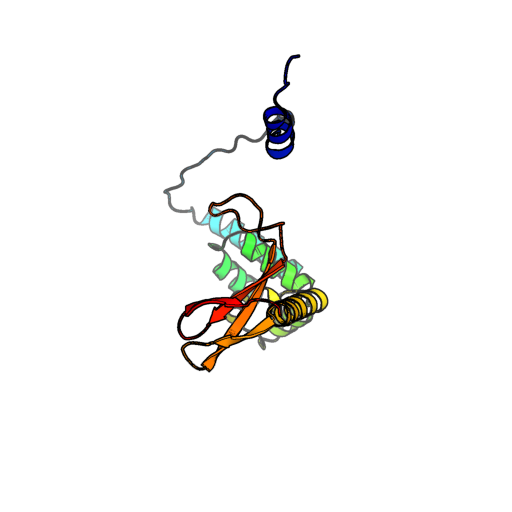0 88.44 143 ALA A N 1
ATOM 1055 C CA . ALA A 1 143 ? 11.351 -15.816 -28.935 1.00 88.44 143 ALA A CA 1
ATOM 1056 C C . ALA A 1 143 ? 11.630 -14.319 -28.738 1.00 88.44 143 ALA A C 1
ATOM 1058 O O . ALA A 1 143 ? 12.675 -13.792 -29.133 1.00 88.44 143 ALA A O 1
ATOM 1059 N N . ASN A 1 144 ? 10.713 -13.641 -28.043 1.00 86.81 144 ASN A N 1
ATOM 1060 C CA . ASN A 1 144 ? 10.875 -12.238 -27.679 1.00 86.81 144 ASN A CA 1
ATOM 1061 C C . ASN A 1 144 ? 12.084 -12.041 -26.750 1.00 86.81 144 ASN A C 1
ATOM 1063 O O . ASN A 1 144 ? 12.287 -12.748 -25.757 1.00 86.81 144 ASN A O 1
ATOM 1067 N N . ALA A 1 145 ? 12.873 -11.020 -27.050 1.00 86.19 145 ALA A N 1
ATOM 1068 C CA . ALA A 1 145 ? 14.061 -10.645 -26.313 1.00 86.19 145 ALA A CA 1
ATOM 1069 C C . ALA A 1 145 ? 14.074 -9.152 -25.988 1.00 86.19 145 ALA A C 1
ATOM 1071 O O . ALA A 1 145 ? 13.433 -8.329 -26.647 1.00 86.19 145 ALA A O 1
ATOM 1072 N N . ARG A 1 146 ? 14.824 -8.811 -24.941 1.00 86.44 146 ARG A N 1
ATOM 1073 C CA . ARG A 1 146 ? 15.000 -7.444 -24.450 1.00 86.44 146 ARG A CA 1
ATOM 1074 C C . ARG A 1 146 ? 16.365 -6.921 -24.876 1.00 86.44 146 ARG A C 1
ATOM 1076 O O . ARG A 1 146 ? 17.389 -7.534 -24.585 1.00 86.44 146 ARG A O 1
ATOM 1083 N N . GLY A 1 147 ? 16.364 -5.789 -25.561 1.00 86.31 147 GLY A N 1
ATOM 1084 C CA . GLY A 1 147 ? 17.534 -5.049 -26.002 1.00 86.31 147 GLY A CA 1
ATOM 1085 C C . GLY A 1 147 ? 17.846 -3.902 -25.048 1.00 86.31 147 GLY A C 1
ATOM 1086 O O . GLY A 1 147 ? 16.963 -3.133 -24.666 1.00 86.31 147 GLY A O 1
ATOM 1087 N N . THR A 1 148 ? 19.116 -3.785 -24.675 1.00 83.00 148 THR A N 1
ATOM 1088 C CA . THR A 1 148 ? 19.650 -2.684 -23.866 1.00 83.00 148 THR A CA 1
ATOM 1089 C C . THR A 1 148 ? 20.871 -2.094 -24.553 1.00 83.00 148 THR A C 1
ATOM 1091 O O . THR A 1 148 ? 21.801 -2.817 -24.909 1.00 83.00 148 THR A O 1
ATOM 1094 N N . THR A 1 149 ? 20.880 -0.779 -24.755 1.00 82.44 149 THR A N 1
ATOM 1095 C CA . THR A 1 149 ? 22.048 -0.074 -25.292 1.00 82.44 149 THR A CA 1
ATOM 1096 C C . THR A 1 149 ? 23.044 0.203 -24.177 1.00 82.44 149 THR A C 1
ATOM 1098 O O . THR A 1 149 ? 22.673 0.750 -23.136 1.00 82.44 149 THR A O 1
ATOM 1101 N N . PHE A 1 150 ? 24.314 -0.118 -24.394 1.00 75.25 150 PHE A N 1
ATOM 1102 C CA . PHE A 1 150 ? 25.392 0.227 -23.473 1.00 75.25 150 PHE A CA 1
ATOM 1103 C C . PHE A 1 150 ? 26.586 0.784 -24.245 1.00 75.25 150 PHE A C 1
ATOM 1105 O O . PHE A 1 150 ? 26.829 0.432 -25.397 1.00 75.25 150 PHE A O 1
ATOM 1112 N N . LEU A 1 151 ? 27.335 1.681 -23.607 1.00 74.69 151 LEU A N 1
ATOM 1113 C CA . LEU A 1 151 ? 28.585 2.176 -24.165 1.00 74.69 151 LEU A CA 1
ATOM 1114 C C . LEU A 1 151 ? 29.653 1.097 -23.967 1.00 74.69 151 LEU A C 1
ATOM 1116 O O . LEU A 1 151 ? 29.968 0.747 -22.825 1.00 74.69 151 LEU A O 1
ATOM 1120 N N . SER A 1 152 ? 30.227 0.581 -25.053 1.00 67.62 152 SER A N 1
ATOM 1121 C CA . SER A 1 152 ? 31.401 -0.281 -24.963 1.00 67.62 152 SER A CA 1
ATOM 1122 C C . SER A 1 152 ? 32.583 0.573 -24.494 1.00 67.62 152 SER A C 1
ATOM 1124 O O . SER A 1 152 ? 33.233 1.296 -25.248 1.00 67.62 152 SER A O 1
ATOM 1126 N N . ALA A 1 153 ? 32.824 0.591 -23.184 1.00 58.88 153 ALA A N 1
ATOM 1127 C CA . ALA A 1 153 ? 33.970 1.295 -22.636 1.00 58.88 153 ALA A CA 1
ATOM 1128 C C . ALA A 1 153 ? 35.258 0.574 -23.063 1.00 58.88 153 ALA A C 1
ATOM 1130 O O . ALA A 1 153 ? 35.440 -0.618 -22.807 1.00 58.88 153 ALA A O 1
ATOM 1131 N N . ALA A 1 154 ? 36.172 1.320 -23.683 1.00 49.84 154 ALA A N 1
ATOM 1132 C CA . ALA A 1 154 ? 37.540 0.895 -23.938 1.00 49.84 154 ALA A CA 1
ATOM 1133 C C . ALA A 1 154 ? 38.232 0.558 -22.601 1.00 49.84 154 ALA A C 1
ATOM 1135 O O . ALA A 1 154 ? 38.585 1.454 -21.837 1.00 49.84 154 ALA A O 1
ATOM 1136 N N . GLY A 1 155 ? 38.406 -0.731 -22.292 1.00 48.88 155 GLY A N 1
ATOM 1137 C CA . GLY A 1 155 ? 39.043 -1.144 -21.035 1.00 48.88 155 GLY A CA 1
ATOM 1138 C C . GLY A 1 155 ? 39.252 -2.645 -20.822 1.00 48.88 155 GLY A C 1
ATOM 1139 O O . GLY A 1 155 ? 40.153 -3.015 -20.074 1.00 48.88 155 GLY A O 1
ATOM 1140 N N . ALA A 1 156 ? 38.507 -3.520 -21.502 1.00 47.53 156 ALA A N 1
ATOM 1141 C CA . ALA A 1 156 ? 38.764 -4.963 -21.502 1.00 47.53 156 ALA A CA 1
ATOM 1142 C C . ALA A 1 156 ? 39.331 -5.397 -22.865 1.00 47.53 156 ALA A C 1
ATOM 1144 O O . ALA A 1 156 ? 38.816 -5.009 -23.909 1.00 47.53 156 ALA A O 1
ATOM 1145 N N . LYS A 1 157 ? 40.432 -6.158 -22.861 1.00 41.03 157 LYS A N 1
ATOM 1146 C CA . LYS A 1 157 ? 41.053 -6.713 -24.079 1.00 41.03 157 LYS A CA 1
ATOM 1147 C C . LYS A 1 157 ? 40.117 -7.765 -24.715 1.00 41.03 157 LYS A C 1
ATOM 1149 O O . LYS A 1 157 ? 39.490 -8.496 -23.952 1.00 41.03 157 LYS A O 1
ATOM 1154 N N . PRO A 1 158 ? 40.079 -7.924 -26.053 1.00 51.91 158 PRO A N 1
ATOM 1155 C CA . PRO A 1 158 ? 40.897 -7.256 -27.065 1.00 51.91 158 PRO A CA 1
ATOM 1156 C C . PRO A 1 158 ? 40.336 -5.879 -27.454 1.00 51.91 158 PRO A C 1
ATOM 1158 O O . PRO A 1 158 ? 39.135 -5.695 -27.608 1.00 51.91 158 PRO A O 1
ATOM 1161 N N . MET A 1 159 ? 41.229 -4.898 -27.611 1.00 52.19 159 MET A N 1
ATOM 1162 C CA . MET A 1 159 ? 40.870 -3.536 -28.013 1.00 52.19 159 MET A CA 1
ATOM 1163 C C . MET A 1 159 ? 40.647 -3.458 -29.522 1.00 52.19 159 MET A C 1
ATOM 1165 O O . MET A 1 159 ? 41.589 -3.247 -30.282 1.00 52.19 159 MET A O 1
ATOM 1169 N N . MET A 1 160 ? 39.394 -3.599 -29.938 1.00 48.94 160 MET A N 1
ATOM 1170 C CA . MET A 1 160 ? 38.940 -3.275 -31.287 1.00 48.94 160 MET A CA 1
ATOM 1171 C C . MET A 1 160 ? 38.072 -2.011 -31.203 1.00 48.94 160 MET A C 1
ATOM 1173 O O . MET A 1 160 ? 36.882 -2.091 -30.929 1.00 48.94 160 MET A O 1
ATOM 1177 N N . GLY A 1 161 ? 38.675 -0.836 -31.412 1.00 53.94 161 GLY A N 1
ATOM 1178 C CA . GLY A 1 161 ? 37.935 0.387 -31.752 1.00 53.94 161 GLY A CA 1
ATOM 1179 C C . GLY A 1 161 ? 37.663 1.413 -30.641 1.00 53.94 161 GLY A C 1
ATOM 1180 O O . GLY A 1 161 ? 37.915 1.204 -29.454 1.00 53.94 161 GLY A O 1
ATOM 1181 N N . ARG A 1 162 ? 37.192 2.586 -31.091 1.00 58.88 162 ARG A N 1
ATOM 1182 C CA . ARG A 1 162 ? 36.687 3.700 -30.268 1.00 58.88 162 ARG A CA 1
ATOM 1183 C C . ARG A 1 162 ? 35.456 3.228 -29.482 1.00 58.88 162 ARG A C 1
ATOM 1185 O O . ARG A 1 162 ? 34.757 2.337 -29.947 1.00 58.88 162 ARG A O 1
ATOM 1192 N N . ALA A 1 163 ? 35.180 3.838 -28.326 1.00 62.09 163 ALA A N 1
ATOM 1193 C CA . ALA A 1 163 ? 33.957 3.549 -27.578 1.00 62.09 163 ALA A CA 1
ATOM 1194 C C . ALA A 1 163 ? 32.736 3.733 -28.491 1.00 62.09 163 ALA A C 1
ATOM 1196 O O . ALA A 1 163 ? 32.559 4.809 -29.066 1.00 62.09 163 ALA A O 1
ATOM 1197 N N . GLN A 1 164 ? 31.935 2.681 -28.638 1.00 69.25 164 GLN A N 1
ATOM 1198 C CA . GLN A 1 164 ? 30.746 2.673 -29.485 1.00 69.25 164 GLN A CA 1
ATOM 1199 C C . GLN A 1 164 ? 29.534 2.258 -28.655 1.00 69.25 164 GLN A C 1
ATOM 1201 O O . GLN A 1 164 ? 29.647 1.494 -27.695 1.00 69.25 164 GLN A O 1
ATOM 1206 N N . ILE A 1 165 ? 28.369 2.807 -28.982 1.00 76.81 165 ILE A N 1
ATOM 1207 C CA . ILE A 1 165 ? 27.117 2.332 -28.399 1.00 76.81 165 ILE A CA 1
ATOM 1208 C C . ILE A 1 165 ? 26.815 0.999 -29.078 1.00 76.81 165 ILE A C 1
ATOM 1210 O O . ILE A 1 165 ? 26.784 0.931 -30.301 1.00 76.81 165 ILE A O 1
ATOM 1214 N N . VAL A 1 166 ? 26.648 -0.055 -28.288 1.00 79.06 166 VAL A N 1
ATOM 1215 C CA . VAL A 1 166 ? 26.282 -1.386 -28.778 1.00 79.06 166 VAL A CA 1
ATOM 1216 C C . VAL A 1 166 ? 24.969 -1.820 -28.147 1.00 79.06 166 VAL A C 1
ATOM 1218 O O . VAL A 1 166 ? 24.662 -1.476 -26.999 1.00 79.06 166 VAL A O 1
ATOM 1221 N N . LEU A 1 167 ? 24.188 -2.583 -28.902 1.00 85.56 167 LEU A N 1
ATOM 1222 C CA . LEU A 1 167 ? 22.914 -3.120 -28.455 1.00 85.56 167 LEU A CA 1
ATOM 1223 C C . LEU A 1 167 ? 23.131 -4.542 -27.935 1.00 85.56 167 LEU A C 1
ATOM 1225 O O . LEU A 1 167 ? 23.539 -5.422 -28.683 1.00 85.56 167 LEU A O 1
ATOM 1229 N N . ARG A 1 168 ? 22.875 -4.797 -26.650 1.00 86.06 168 ARG A N 1
ATOM 1230 C CA . ARG A 1 168 ? 22.893 -6.157 -26.086 1.00 86.06 168 ARG A CA 1
ATOM 1231 C C . ARG A 1 168 ? 21.484 -6.696 -25.969 1.00 86.06 168 ARG A C 1
ATOM 1233 O O . ARG A 1 168 ? 20.650 -6.096 -25.290 1.00 86.06 168 ARG A O 1
ATOM 1240 N N . GLY A 1 169 ? 21.265 -7.847 -26.588 1.00 88.81 169 GLY A N 1
ATOM 1241 C CA . GLY A 1 169 ? 20.060 -8.646 -26.456 1.00 88.81 169 GLY A CA 1
ATOM 1242 C C . GLY A 1 169 ? 20.159 -9.660 -25.338 1.00 88.81 169 GLY A C 1
ATOM 1243 O O . GLY A 1 169 ? 21.213 -10.252 -25.111 1.00 88.81 169 GLY A O 1
ATOM 1244 N N . GLN A 1 170 ? 19.042 -9.861 -24.653 1.00 88.50 170 GLN A N 1
ATOM 1245 C CA . GLN A 1 170 ? 18.832 -10.952 -23.718 1.00 88.50 170 GLN A CA 1
ATOM 1246 C C . GLN A 1 170 ? 17.462 -11.572 -23.988 1.00 88.50 170 GLN A C 1
ATOM 1248 O O . GLN A 1 170 ? 16.434 -10.900 -23.870 1.00 88.50 170 GLN A O 1
ATOM 1253 N N . CYS A 1 171 ? 17.443 -12.853 -24.347 1.00 89.12 171 CYS A N 1
ATOM 1254 C CA . CYS A 1 171 ? 16.203 -13.602 -24.486 1.00 89.12 171 CYS A CA 1
ATOM 1255 C C . CYS A 1 171 ? 15.583 -13.849 -23.108 1.00 89.12 171 CYS A C 1
ATOM 1257 O O . CYS A 1 171 ? 16.285 -14.228 -22.169 1.00 89.12 171 CYS A O 1
ATOM 1259 N N . VAL A 1 172 ? 14.271 -13.635 -22.997 1.00 85.00 172 VAL A N 1
ATOM 1260 C CA . VAL A 1 172 ? 13.527 -13.871 -21.752 1.00 85.00 172 VAL A CA 1
ATOM 1261 C C . VAL A 1 172 ? 13.285 -15.367 -21.530 1.00 85.00 172 VAL A C 1
ATOM 1263 O O . VAL A 1 172 ? 13.282 -15.813 -20.388 1.00 85.00 172 VAL A O 1
ATOM 1266 N N . ASP A 1 173 ? 13.173 -16.136 -22.615 1.00 86.56 173 ASP A N 1
ATOM 1267 C CA . ASP A 1 173 ? 12.749 -17.536 -22.559 1.00 86.56 173 ASP A CA 1
ATOM 1268 C C . ASP A 1 173 ? 13.935 -18.506 -22.459 1.00 86.56 173 ASP A C 1
ATOM 1270 O O . ASP A 1 173 ? 13.987 -19.328 -21.547 1.00 86.56 173 ASP A O 1
ATOM 1274 N N . CYS A 1 174 ? 14.921 -18.411 -23.361 1.00 87.00 174 CYS A N 1
ATOM 1275 C CA . CYS A 1 174 ? 16.089 -19.308 -23.352 1.00 87.00 174 CYS A CA 1
ATOM 1276 C C . CYS A 1 174 ? 17.311 -18.732 -22.619 1.00 87.00 174 CYS A C 1
ATOM 1278 O O . CYS A 1 174 ? 18.306 -19.429 -22.434 1.00 87.00 174 CYS A O 1
ATOM 1280 N N . GLY A 1 175 ? 17.271 -17.455 -22.225 1.00 85.56 175 GLY A N 1
ATOM 1281 C CA . GLY A 1 175 ? 18.384 -16.787 -21.548 1.00 85.56 175 GLY A CA 1
ATOM 1282 C C . GLY A 1 175 ? 19.596 -16.475 -22.434 1.00 85.56 175 GLY A C 1
ATOM 1283 O O . GLY A 1 175 ? 20.602 -15.998 -21.911 1.00 85.56 175 GLY A O 1
ATOM 1284 N N . HIS A 1 176 ? 19.522 -16.705 -23.751 1.00 87.75 176 HIS A N 1
ATOM 1285 C CA . HIS A 1 176 ? 20.599 -16.375 -24.686 1.00 87.75 176 HIS A CA 1
ATOM 1286 C C . HIS A 1 176 ? 20.920 -14.872 -24.660 1.00 87.75 176 HIS A C 1
ATOM 1288 O O . HIS A 1 176 ? 20.014 -14.033 -24.675 1.00 87.75 176 HIS A O 1
ATOM 1294 N N . VAL A 1 177 ? 22.210 -14.526 -24.627 1.00 87.94 177 VAL A N 1
ATOM 1295 C CA . VAL A 1 177 ? 22.707 -13.144 -24.574 1.00 87.94 177 VAL A CA 1
ATOM 1296 C C . VAL A 1 177 ? 23.669 -12.909 -25.727 1.00 87.94 177 VAL A C 1
ATOM 1298 O O . VAL A 1 177 ? 24.656 -13.628 -25.860 1.00 87.94 177 VAL A O 1
ATOM 1301 N N . TRP A 1 178 ? 23.430 -11.858 -26.506 1.00 88.38 178 TRP A N 1
ATOM 1302 C CA . TRP A 1 178 ? 24.259 -11.507 -27.657 1.00 88.38 178 TRP A CA 1
ATOM 1303 C C . TRP A 1 178 ? 24.415 -9.995 -27.790 1.00 88.38 178 TRP A C 1
ATOM 1305 O O . TRP A 1 178 ? 23.681 -9.215 -27.178 1.00 88.38 178 TRP A O 1
ATOM 1315 N N . ILE A 1 179 ? 25.392 -9.582 -28.590 1.00 86.56 179 ILE A N 1
ATOM 1316 C CA . ILE A 1 179 ? 25.550 -8.196 -29.024 1.00 86.56 179 ILE A CA 1
ATOM 1317 C C . ILE A 1 179 ? 25.010 -8.133 -30.451 1.00 86.56 179 ILE A C 1
ATOM 1319 O O . ILE A 1 179 ? 25.459 -8.885 -31.312 1.00 86.56 179 ILE A O 1
ATOM 1323 N N . ALA A 1 180 ? 24.000 -7.300 -30.672 1.00 77.75 180 ALA A N 1
ATOM 1324 C CA . ALA A 1 180 ? 23.510 -6.971 -31.996 1.00 77.75 180 ALA A CA 1
ATOM 1325 C C . ALA A 1 180 ? 24.407 -5.864 -32.562 1.00 77.75 180 ALA A C 1
ATOM 1327 O O . ALA A 1 180 ? 24.518 -4.788 -31.968 1.00 77.75 180 ALA A O 1
ATOM 1328 N N . ASP A 1 181 ? 25.074 -6.154 -33.677 1.00 66.12 181 ASP A N 1
ATOM 1329 C CA . ASP A 1 181 ? 25.833 -5.147 -34.412 1.00 66.12 181 ASP A CA 1
ATOM 1330 C C . ASP A 1 181 ? 24.851 -4.194 -35.101 1.00 66.12 181 ASP A C 1
ATOM 1332 O O . ASP A 1 181 ? 23.990 -4.620 -35.874 1.00 66.12 181 ASP A O 1
ATOM 1336 N N . ASP A 1 182 ? 24.975 -2.905 -34.786 1.00 52.19 182 ASP A N 1
ATOM 1337 C CA . ASP A 1 182 ? 24.251 -1.832 -35.463 1.00 52.19 182 ASP A CA 1
ATOM 1338 C C . ASP A 1 182 ? 24.860 -1.693 -36.869 1.00 52.19 182 ASP A C 1
ATOM 1340 O O . ASP A 1 182 ? 26.071 -1.492 -37.006 1.00 52.19 182 ASP A O 1
ATOM 1344 N N . ARG A 1 183 ? 24.053 -1.913 -37.910 1.00 42.34 183 ARG A N 1
ATOM 1345 C CA . ARG A 1 183 ? 24.481 -1.816 -39.314 1.00 42.34 183 ARG A CA 1
ATOM 1346 C C . ARG A 1 183 ? 24.477 -0.375 -39.799 1.00 42.34 183 ARG A C 1
ATOM 1348 O O . ARG A 1 183 ? 23.467 0.315 -39.550 1.00 42.34 183 ARG A O 1
#

Organism: Noctiluca scintillans (NCBI:txid2966)

Secondary structure (DSSP, 8-state):
-----HHHHHHHHHS--------S----------S---HHHHHHHHHHHHHHHHTTT--HHHHHHHHHHHTTS-HHHHHHHHHHHHH-HHHHHHHHTTSS-HHHHHT--HHHHS-HHHHHHHHHHHHHHHHTSEEEE-TTT--EEEEEEEE--TTSSS--SS--EEEEEEESSS--EEEEPP-

Sequence (183 aa):
MKSQNANAALQKKLFGRKRGAPDAGKTAKVCKMDGSRSGELVDDEMASLRALFEAKGLVVDVAGEISASMLDSPRADVRRLLAGLARHPSLVSDLNAGTLLPSSFLTLDDDALASRAVADARQRKCQDADESFIRMECPECGANARGTTFLSAAGAKPMMGRAQIVLRGQCVDCGHVWIADDR

Foldseek 3Di:
DDDDDPVVVVCCVVPVDPPDDDDDDDPPPPDPPPDDDDVVVLVVQLVVQLVLVVVLVADSVLSSVLSVVCSPPDPVLSVLLSLLSVQDVVVSVCSNVVVDDSVNSSVDDSLNSDHPVVVVVVVVVVVVVVVQFDWDADPPPRAIKTKDWDWPDQDDPPDDDDTDTWIWIAHPPPRDIDIDDDD